Protein AF-X1NEK7-F1 (afdb_monomer)

Structure (mmCIF, N/CA/C/O backbone):
data_AF-X1NEK7-F1
#
_entry.id   AF-X1NEK7-F1
#
loop_
_atom_site.group_PDB
_atom_site.id
_atom_site.type_symbol
_atom_site.label_atom_id
_atom_site.label_alt_id
_atom_site.label_comp_id
_atom_site.label_asym_id
_atom_site.label_entity_id
_atom_site.label_seq_id
_atom_site.pdbx_PDB_ins_code
_atom_site.Cartn_x
_atom_site.Cartn_y
_atom_site.Cartn_z
_atom_site.occupancy
_atom_site.B_iso_or_equiv
_atom_site.auth_seq_id
_atom_site.auth_comp_id
_atom_site.auth_asym_id
_atom_site.auth_atom_id
_atom_site.pdbx_PDB_model_num
ATOM 1 N N . MET A 1 1 ? 0.268 -6.150 -8.754 1.00 46.84 1 MET A N 1
ATOM 2 C CA . MET A 1 1 ? -0.933 -6.525 -7.976 1.00 46.84 1 MET A CA 1
ATOM 3 C C . MET A 1 1 ? -0.739 -6.015 -6.560 1.00 46.84 1 MET A C 1
ATOM 5 O O . MET A 1 1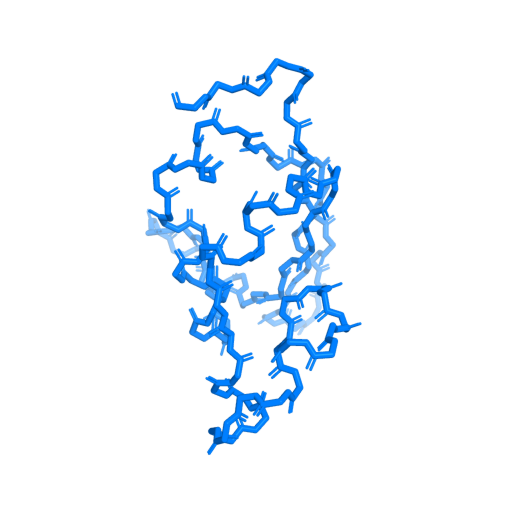 ? 0.142 -6.513 -5.870 1.00 46.84 1 MET A O 1
ATOM 9 N N . THR A 1 2 ? -1.473 -4.977 -6.162 1.00 52.28 2 THR A N 1
ATOM 10 C CA . THR A 1 2 ? -1.646 -4.621 -4.745 1.00 52.28 2 THR A CA 1
ATOM 11 C C . THR A 1 2 ? -2.197 -5.853 -4.028 1.00 52.28 2 THR A C 1
ATOM 13 O O . THR A 1 2 ? -3.031 -6.555 -4.591 1.00 52.28 2 THR A O 1
ATOM 16 N N . GLY A 1 3 ? -1.647 -6.182 -2.857 1.00 51.16 3 GLY A N 1
ATOM 17 C CA . GLY A 1 3 ? -1.688 -7.512 -2.221 1.00 51.16 3 GLY A CA 1
ATOM 18 C C . GLY A 1 3 ? -3.048 -8.096 -1.799 1.00 51.16 3 GLY A C 1
ATOM 19 O O . GLY A 1 3 ? -3.080 -8.947 -0.918 1.00 51.16 3 GLY A O 1
ATOM 20 N N . LEU A 1 4 ? -4.158 -7.680 -2.403 1.00 60.16 4 LEU A N 1
ATOM 21 C CA . LEU A 1 4 ? -5.473 -8.292 -2.255 1.00 60.16 4 LEU A CA 1
ATOM 22 C C . LEU A 1 4 ? -5.734 -9.214 -3.447 1.00 60.16 4 LEU A C 1
ATOM 24 O O . LEU A 1 4 ? -6.184 -8.785 -4.508 1.00 60.16 4 LEU A O 1
ATOM 28 N N . ASN A 1 5 ? -5.448 -10.505 -3.263 1.00 64.00 5 ASN A N 1
ATOM 29 C CA . ASN A 1 5 ? -5.980 -11.541 -4.143 1.00 64.00 5 ASN A CA 1
ATOM 30 C C . ASN A 1 5 ? -7.459 -11.745 -3.788 1.00 64.00 5 ASN A C 1
ATOM 32 O O . ASN A 1 5 ? -7.807 -12.578 -2.951 1.00 64.00 5 ASN A O 1
ATOM 36 N N . ASP A 1 6 ? -8.304 -10.886 -4.344 1.00 75.75 6 ASP A N 1
ATOM 37 C CA . ASP A 1 6 ? -9.693 -10.720 -3.941 1.00 75.75 6 ASP A CA 1
ATOM 38 C C . ASP A 1 6 ? -10.645 -11.000 -5.113 1.00 75.75 6 ASP A C 1
ATOM 40 O O . ASP A 1 6 ? -10.392 -10.594 -6.251 1.00 75.75 6 ASP A O 1
ATOM 44 N N . LYS A 1 7 ? -11.756 -11.697 -4.836 1.00 82.00 7 LYS A N 1
ATOM 45 C CA . LYS A 1 7 ? -12.759 -12.070 -5.846 1.00 82.00 7 LYS A CA 1
ATOM 46 C C . LYS A 1 7 ? -13.394 -10.854 -6.529 1.00 82.00 7 LYS A C 1
ATOM 48 O O . LYS A 1 7 ? -13.665 -10.937 -7.723 1.00 82.00 7 LYS A O 1
ATOM 53 N N . HIS A 1 8 ? -13.608 -9.746 -5.813 1.00 85.88 8 HIS A N 1
ATOM 54 C CA . HIS A 1 8 ? -14.104 -8.484 -6.376 1.00 85.88 8 HIS A CA 1
ATOM 55 C C . HIS A 1 8 ? -13.148 -7.975 -7.447 1.00 85.88 8 HIS A C 1
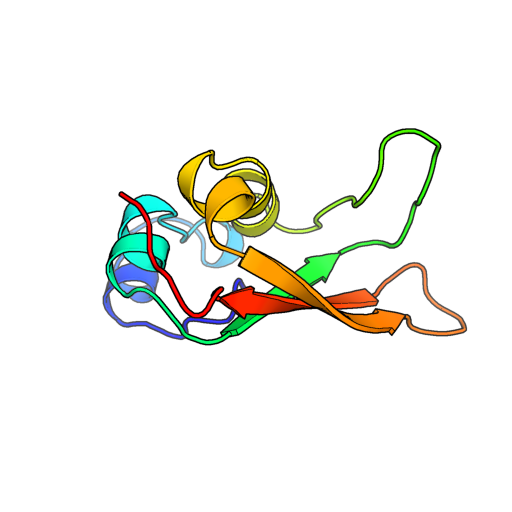ATOM 57 O O . HIS A 1 8 ? -13.542 -7.818 -8.600 1.00 85.88 8 HIS A O 1
ATOM 63 N N . ILE A 1 9 ? -11.869 -7.832 -7.095 1.00 82.81 9 ILE A N 1
ATOM 64 C CA . ILE A 1 9 ? -10.825 -7.355 -8.007 1.00 82.81 9 ILE A CA 1
ATOM 65 C C . ILE A 1 9 ? -10.675 -8.300 -9.208 1.00 82.81 9 ILE A C 1
ATOM 67 O O . ILE A 1 9 ? -10.577 -7.842 -10.345 1.00 82.81 9 ILE A O 1
ATOM 71 N N . ALA A 1 10 ? -10.723 -9.616 -8.984 1.00 82.50 10 ALA A N 1
ATOM 72 C CA . ALA A 1 10 ? -10.661 -10.614 -10.051 1.00 82.50 10 ALA A CA 1
ATOM 73 C C . ALA A 1 10 ? -11.872 -10.570 -11.002 1.00 82.50 10 ALA A C 1
ATOM 75 O O . ALA A 1 10 ? -11.733 -10.915 -12.173 1.00 82.50 10 ALA A O 1
ATOM 76 N N . SER A 1 11 ? -13.042 -10.144 -10.513 1.00 85.62 11 SER A N 1
ATOM 77 C CA . SER A 1 11 ? -14.274 -10.042 -11.305 1.00 85.62 11 SER A CA 1
ATOM 78 C C . SER A 1 11 ? -14.334 -8.809 -12.210 1.00 85.62 11 SER A C 1
ATOM 80 O O . SER A 1 11 ? -15.166 -8.753 -13.116 1.00 85.62 11 SER A O 1
ATOM 82 N N . LEU A 1 12 ? -13.453 -7.823 -11.996 1.00 83.62 12 LEU A N 1
ATOM 83 C CA . LEU A 1 12 ? -13.393 -6.630 -12.835 1.00 83.62 12 LEU A CA 1
ATOM 84 C C . LEU A 1 12 ? -13.006 -7.031 -14.270 1.00 83.62 12 LEU A C 1
ATOM 86 O O . LEU A 1 12 ? -12.002 -7.699 -14.503 1.00 83.62 12 LEU A O 1
ATOM 90 N N . GLY A 1 13 ? -13.798 -6.614 -15.257 1.00 81.44 13 GLY A N 1
ATOM 91 C CA . GLY A 1 13 ? -13.621 -6.997 -16.665 1.00 81.44 13 GLY A CA 1
ATOM 92 C C . GLY A 1 13 ? -12.481 -6.282 -17.405 1.00 81.44 13 GLY A C 1
ATOM 93 O O . GLY A 1 13 ? -12.564 -6.115 -18.620 1.00 81.44 13 GLY A O 1
ATOM 94 N N . ARG A 1 14 ? -11.451 -5.788 -16.706 1.00 78.00 14 ARG A N 1
ATOM 95 C CA . ARG A 1 14 ? -10.286 -5.128 -17.321 1.00 78.00 14 ARG A CA 1
ATOM 96 C C . ARG A 1 14 ? -9.137 -6.145 -17.425 1.00 78.00 14 ARG A C 1
ATOM 98 O O . ARG A 1 14 ? -9.240 -7.281 -16.970 1.00 78.00 14 ARG A O 1
ATOM 105 N N . GLY A 1 15 ? -8.026 -5.777 -18.069 1.00 67.81 15 GLY A N 1
ATOM 106 C CA . GLY A 1 15 ? -6.835 -6.641 -18.065 1.00 67.81 15 GLY A CA 1
ATOM 107 C C . GLY A 1 15 ? -6.357 -6.902 -16.630 1.00 67.81 15 GLY A C 1
ATOM 108 O O . GLY A 1 15 ? -6.510 -6.029 -15.787 1.00 67.81 15 GLY A O 1
ATOM 109 N N . LEU A 1 16 ? -5.721 -8.046 -16.341 1.00 66.06 16 LEU A N 1
ATOM 110 C CA . LEU A 1 16 ? -5.254 -8.391 -14.978 1.00 66.06 16 LEU A CA 1
ATOM 111 C C . LEU A 1 16 ? -4.393 -7.295 -14.324 1.00 66.06 16 LEU A C 1
ATOM 113 O O . LEU A 1 16 ? -4.416 -7.105 -13.114 1.00 66.06 16 LEU A O 1
ATOM 117 N N . HIS A 1 17 ? -3.645 -6.550 -15.138 1.00 65.69 17 HIS A N 1
ATOM 118 C CA . HIS A 1 17 ? -2.824 -5.425 -14.701 1.00 65.69 17 HIS A CA 1
ATOM 119 C C . HIS A 1 17 ? -3.606 -4.130 -14.460 1.00 65.69 17 HIS A C 1
ATOM 121 O O . HIS A 1 17 ? -3.041 -3.211 -13.882 1.00 65.69 17 HIS A O 1
ATOM 127 N N . LYS A 1 18 ? -4.865 -4.076 -14.910 1.00 69.31 18 LYS A N 1
ATOM 128 C CA . LYS A 1 18 ? -5.834 -2.970 -14.840 1.00 69.31 18 LYS A CA 1
ATOM 129 C C . LYS A 1 18 ? -6.955 -3.186 -13.820 1.00 69.31 18 LYS A C 1
ATOM 131 O O . LYS A 1 18 ? -7.799 -2.309 -13.639 1.00 69.31 18 LYS A O 1
ATOM 136 N N . ASN A 1 19 ? -6.983 -4.358 -13.192 1.00 75.75 19 ASN A N 1
ATOM 137 C CA . ASN A 1 19 ? -7.963 -4.712 -12.180 1.00 75.75 19 ASN A CA 1
ATOM 138 C C . ASN A 1 19 ? -7.473 -4.228 -10.817 1.00 75.75 19 ASN A C 1
ATOM 140 O O . ASN A 1 19 ? -6.661 -4.879 -10.161 1.00 75.75 19 ASN A O 1
ATOM 144 N N . TRP A 1 20 ? -7.959 -3.060 -10.417 1.00 80.50 20 TRP A N 1
ATOM 145 C CA . TRP A 1 20 ? -7.810 -2.507 -9.080 1.00 80.50 2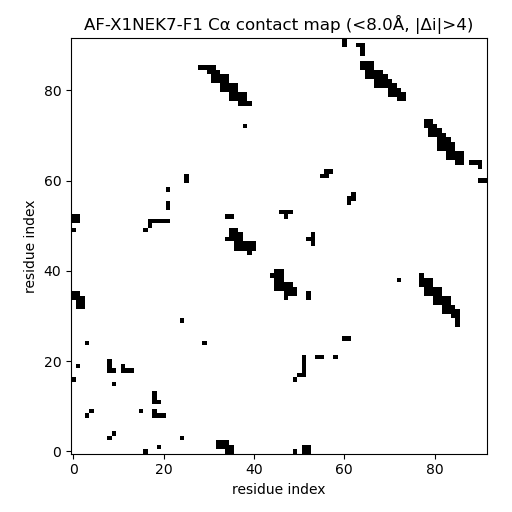0 TRP A CA 1
ATOM 146 C C . TRP A 1 20 ? -9.027 -1.632 -8.769 1.00 80.50 20 TRP A C 1
ATOM 148 O O . TRP A 1 20 ? -9.685 -1.119 -9.676 1.00 80.50 20 TRP A O 1
ATOM 158 N N . ASP A 1 21 ? -9.319 -1.482 -7.483 1.00 87.19 21 ASP A N 1
ATOM 159 C CA . ASP A 1 21 ? -10.388 -0.638 -6.959 1.00 87.19 21 ASP A CA 1
ATOM 160 C C . ASP A 1 21 ? -9.927 -0.138 -5.586 1.00 87.19 21 ASP A C 1
ATOM 162 O O . ASP A 1 21 ? -9.905 -0.891 -4.609 1.00 87.19 21 ASP A O 1
ATOM 166 N N . VAL A 1 22 ? -9.429 1.099 -5.554 1.00 88.88 22 VAL A N 1
ATOM 167 C CA . VAL A 1 22 ? -8.812 1.704 -4.363 1.00 88.88 22 VAL A CA 1
ATOM 168 C C . VAL A 1 22 ? -9.830 1.850 -3.238 1.00 88.88 22 VAL A C 1
ATOM 170 O O . VAL A 1 22 ? -9.533 1.496 -2.097 1.00 88.88 22 VAL A O 1
ATOM 173 N N . GLU A 1 23 ? -11.043 2.282 -3.575 1.00 90.62 23 GLU A N 1
ATOM 174 C CA . GLU A 1 23 ? -12.145 2.435 -2.626 1.00 90.62 23 GLU A CA 1
ATOM 175 C C . GLU A 1 23 ? -12.499 1.093 -1.989 1.00 90.62 23 GLU A C 1
ATOM 177 O O . GLU A 1 23 ? -12.583 0.969 -0.764 1.00 90.62 23 GLU A O 1
ATOM 182 N N . TYR A 1 24 ? -12.617 0.043 -2.807 1.00 90.00 24 TYR A N 1
ATOM 183 C CA . TYR A 1 24 ? -12.845 -1.304 -2.301 1.00 90.00 24 TYR A CA 1
ATOM 184 C C . TYR A 1 24 ? -11.727 -1.756 -1.359 1.00 90.00 24 TYR A C 1
ATOM 186 O O . TYR A 1 24 ? -12.013 -2.220 -0.253 1.00 90.00 24 TYR A O 1
ATOM 194 N N . VAL A 1 25 ? -10.462 -1.608 -1.764 1.00 89.62 25 VAL A N 1
ATOM 195 C CA . VAL A 1 25 ? -9.300 -1.997 -0.948 1.00 89.62 25 VAL A CA 1
ATOM 196 C C . VAL A 1 25 ? -9.334 -1.300 0.412 1.00 89.62 25 VAL A C 1
ATOM 198 O O . VAL A 1 25 ? -9.197 -1.963 1.442 1.00 89.62 25 VAL A O 1
ATOM 201 N N . LEU A 1 26 ? -9.562 0.013 0.434 1.00 90.94 26 LEU A N 1
ATOM 202 C CA . LEU A 1 26 ? -9.590 0.805 1.664 1.00 90.94 26 LEU A CA 1
ATOM 203 C C . LEU A 1 26 ? -10.820 0.505 2.527 1.00 90.94 26 LEU A C 1
ATOM 205 O O . LEU A 1 26 ? -10.699 0.469 3.751 1.00 90.94 26 LEU A O 1
ATOM 209 N N . SER A 1 27 ? -11.969 0.176 1.925 1.00 91.81 27 SER A N 1
ATOM 210 C CA . SER A 1 27 ? -13.176 -0.244 2.657 1.00 91.81 27 SER A CA 1
ATOM 211 C C . SER A 1 27 ? -12.956 -1.506 3.498 1.00 91.81 27 SER A C 1
ATOM 213 O O . SER A 1 27 ? -13.597 -1.692 4.533 1.00 91.81 27 SER A O 1
ATOM 215 N N . LYS A 1 28 ? -12.015 -2.372 3.092 1.00 90.69 28 LYS A N 1
ATOM 216 C CA . LYS A 1 28 ? -11.626 -3.562 3.865 1.00 90.69 28 LYS A CA 1
ATOM 217 C C . LYS A 1 28 ? -10.744 -3.238 5.061 1.00 90.69 28 LYS A C 1
ATOM 219 O O . LYS A 1 28 ? -10.509 -4.127 5.879 1.00 90.69 28 LYS A O 1
ATOM 224 N N . LYS A 1 29 ? -10.256 -1.998 5.164 1.00 92.00 29 LYS A N 1
ATOM 225 C CA . LYS A 1 29 ? -9.362 -1.516 6.222 1.00 92.00 29 LYS A CA 1
ATOM 226 C C . LYS A 1 29 ? -8.230 -2.524 6.498 1.00 92.00 29 LYS A C 1
ATOM 228 O O . LYS A 1 29 ? -8.052 -2.914 7.651 1.00 92.00 29 LYS A O 1
ATOM 233 N N . PRO A 1 30 ? -7.493 -3.024 5.488 1.00 91.25 30 PRO A N 1
ATOM 234 C CA . PRO A 1 30 ? -6.493 -4.069 5.699 1.00 91.25 30 PRO A CA 1
ATOM 235 C C . PRO A 1 30 ? -5.419 -3.604 6.687 1.00 91.25 30 PRO A C 1
ATOM 237 O O . PRO A 1 30 ? -4.992 -2.454 6.640 1.00 91.25 30 PRO A O 1
ATOM 240 N N . LEU A 1 31 ? -4.958 -4.490 7.574 1.00 93.38 31 LEU A N 1
ATOM 241 C CA . LEU A 1 31 ? -3.910 -4.134 8.541 1.00 93.38 31 LEU A CA 1
ATOM 242 C C . LEU A 1 31 ? -2.579 -3.805 7.850 1.00 93.38 31 LEU A C 1
ATOM 244 O O . LEU A 1 31 ? -1.835 -2.947 8.317 1.00 93.38 31 LEU A O 1
ATOM 248 N N . TYR A 1 32 ? -2.303 -4.474 6.732 1.00 92.44 32 TYR A N 1
ATOM 249 C CA . TYR A 1 32 ? -1.090 -4.296 5.952 1.00 92.44 32 TYR A CA 1
ATOM 250 C C . TYR A 1 32 ? -1.408 -4.185 4.466 1.00 92.44 32 TYR A C 1
ATOM 252 O O . TYR A 1 32 ? -2.257 -4.914 3.950 1.00 92.44 32 TYR A O 1
ATOM 260 N N . ILE A 1 33 ? -0.681 -3.314 3.773 1.00 91.00 33 ILE A N 1
ATOM 261 C CA . ILE A 1 33 ? -0.720 -3.168 2.319 1.00 91.00 33 ILE A CA 1
ATOM 262 C C . ILE A 1 33 ? 0.710 -3.269 1.804 1.00 91.00 33 ILE A C 1
ATOM 264 O O . ILE A 1 33 ? 1.580 -2.511 2.218 1.00 91.00 33 ILE A O 1
ATOM 268 N N . MET A 1 34 ? 0.956 -4.203 0.888 1.00 89.62 34 MET A N 1
ATOM 269 C CA . MET A 1 34 ? 2.248 -4.339 0.221 1.00 89.62 34 MET A CA 1
ATOM 270 C C . MET A 1 34 ? 2.162 -3.786 -1.199 1.00 89.62 34 MET A C 1
ATOM 272 O O . MET A 1 34 ? 1.281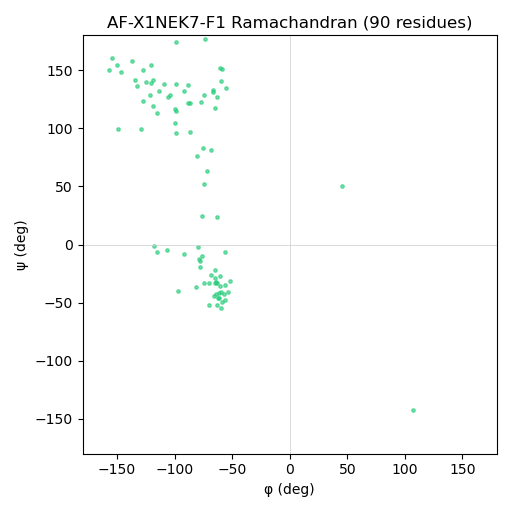 -4.171 -1.976 1.00 89.62 34 MET A O 1
ATOM 276 N N . MET A 1 35 ? 3.097 -2.906 -1.537 1.00 87.31 35 MET A N 1
ATOM 277 C CA . MET A 1 35 ? 3.228 -2.280 -2.846 1.00 87.31 35 MET A CA 1
ATOM 278 C C . MET A 1 35 ? 4.573 -2.642 -3.468 1.00 87.31 35 MET A C 1
ATOM 280 O O . MET A 1 35 ? 5.590 -2.709 -2.785 1.00 87.31 35 MET A O 1
ATOM 284 N N . TYR A 1 36 ? 4.571 -2.864 -4.778 1.00 84.81 36 TYR A N 1
ATOM 285 C CA . TYR A 1 36 ? 5.780 -3.074 -5.568 1.00 84.81 36 TYR A CA 1
ATOM 286 C C . TYR A 1 36 ? 6.071 -1.817 -6.389 1.00 84.81 36 TYR A C 1
ATOM 288 O O . TYR A 1 36 ? 5.201 -1.339 -7.125 1.00 84.81 36 TYR A O 1
ATOM 296 N N . SER A 1 37 ? 7.288 -1.301 -6.279 1.00 78.69 37 SER A N 1
ATOM 297 C CA . SER A 1 37 ? 7.718 -0.042 -6.888 1.00 78.69 37 SER A CA 1
ATOM 298 C C . SER A 1 37 ? 9.109 -0.189 -7.516 1.00 78.69 37 SER A C 1
ATOM 300 O O . SER A 1 37 ? 9.860 -1.107 -7.181 1.00 78.69 37 SER A O 1
ATOM 302 N N . LYS A 1 38 ? 9.435 0.688 -8.471 1.00 72.81 38 LYS A N 1
ATOM 303 C CA . LYS A 1 38 ? 10.821 0.948 -8.869 1.00 72.81 38 LYS A CA 1
ATOM 304 C C . LYS A 1 38 ? 11.367 2.041 -7.929 1.00 72.81 38 LYS A C 1
ATOM 306 O O . LYS A 1 38 ? 10.778 3.119 -7.896 1.00 72.81 38 LYS A O 1
ATOM 311 N N . PRO A 1 39 ? 12.449 1.799 -7.174 1.00 56.62 39 PRO A N 1
ATOM 312 C CA . PRO A 1 39 ? 13.129 2.733 -6.301 1.00 56.62 39 PRO A CA 1
ATOM 313 C C . PRO A 1 39 ? 13.942 3.733 -7.127 1.00 56.62 39 PRO A C 1
ATOM 315 O O . PRO A 1 39 ? 15.111 3.975 -6.845 1.00 56.62 39 PRO A O 1
ATOM 318 N N . LYS A 1 40 ? 13.322 4.392 -8.107 1.00 53.66 40 LYS A N 1
ATOM 319 C CA . LYS A 1 40 ? 13.854 5.677 -8.532 1.00 53.66 40 LYS A CA 1
ATOM 320 C C . LYS A 1 40 ? 13.369 6.712 -7.529 1.00 53.66 40 LYS A C 1
ATOM 322 O O . LYS A 1 40 ? 12.437 7.443 -7.801 1.00 53.66 40 LYS A O 1
ATOM 327 N N . MET A 1 41 ? 13.984 6.744 -6.348 1.00 51.69 41 MET A N 1
ATOM 328 C CA . MET A 1 41 ? 13.953 7.954 -5.530 1.00 51.69 41 MET A CA 1
ATOM 329 C C . MET A 1 41 ? 14.781 9.011 -6.268 1.00 51.69 41 MET A C 1
ATOM 331 O O . MET A 1 41 ? 15.969 9.186 -6.012 1.00 51.69 41 MET A O 1
ATOM 335 N N . ASP A 1 42 ? 14.181 9.666 -7.257 1.00 53.66 42 ASP A N 1
ATOM 336 C CA . ASP A 1 42 ? 14.510 11.064 -7.493 1.00 53.66 42 ASP A CA 1
ATOM 337 C C . ASP A 1 42 ? 13.860 11.904 -6.377 1.00 53.66 42 ASP A C 1
ATOM 339 O O . ASP A 1 42 ? 13.154 11.379 -5.510 1.00 53.66 42 ASP A O 1
ATOM 343 N N . GLU A 1 43 ? 14.096 13.215 -6.364 1.00 50.62 43 GLU A N 1
ATOM 344 C CA . GLU A 1 43 ? 13.487 14.130 -5.383 1.00 50.62 43 GLU A CA 1
ATOM 345 C C . GLU A 1 43 ? 11.936 14.068 -5.363 1.00 50.62 43 GLU A C 1
ATOM 347 O O . GLU A 1 43 ? 11.319 14.659 -4.478 1.00 50.62 43 GLU A O 1
ATOM 352 N N . ALA A 1 44 ? 11.295 13.334 -6.290 1.00 53.31 44 ALA A N 1
ATOM 353 C CA . ALA A 1 44 ? 9.846 13.198 -6.423 1.00 53.31 44 ALA A CA 1
ATOM 354 C C . ALA A 1 44 ? 9.210 12.006 -5.663 1.00 53.31 44 ALA A C 1
ATOM 356 O O . ALA A 1 44 ? 7.982 11.959 -5.568 1.00 53.31 44 ALA A O 1
ATOM 357 N N . GLY A 1 45 ? 9.982 11.078 -5.072 1.00 64.44 45 GLY A N 1
ATOM 358 C CA . GLY A 1 45 ? 9.455 10.053 -4.146 1.00 64.44 45 GLY A CA 1
ATOM 359 C C . GLY A 1 45 ? 9.384 8.608 -4.677 1.00 64.44 45 GLY A C 1
ATOM 360 O O . GLY A 1 45 ? 10.311 8.126 -5.320 1.00 64.44 45 GLY A O 1
ATOM 361 N N . ILE A 1 46 ? 8.329 7.858 -4.314 1.00 69.12 46 ILE A N 1
ATOM 362 C CA . ILE A 1 46 ? 8.160 6.423 -4.638 1.00 69.12 46 ILE A CA 1
ATOM 363 C C . ILE A 1 46 ? 7.452 6.266 -5.994 1.00 69.12 46 ILE A C 1
ATOM 365 O O . ILE A 1 46 ? 6.310 6.695 -6.141 1.00 69.12 46 ILE A O 1
ATOM 369 N N . HIS A 1 47 ? 8.077 5.582 -6.962 1.00 73.50 47 HIS A N 1
ATOM 370 C CA . HIS A 1 47 ? 7.488 5.340 -8.290 1.00 73.50 47 HIS A CA 1
ATOM 371 C C . HIS A 1 47 ? 6.873 3.943 -8.392 1.00 73.50 47 HIS A C 1
ATOM 373 O O . HIS A 1 47 ? 7.576 2.927 -8.346 1.00 73.50 47 HIS A O 1
ATOM 379 N N . PHE A 1 48 ? 5.556 3.850 -8.559 1.00 76.00 48 PHE A N 1
ATOM 380 C CA . PHE A 1 48 ? 4.860 2.564 -8.616 1.00 76.00 48 PHE A CA 1
ATOM 381 C C . PHE A 1 48 ? 4.794 2.005 -10.038 1.00 76.00 48 PHE A C 1
ATOM 383 O O . PHE A 1 48 ? 4.503 2.698 -11.002 1.00 76.00 48 PHE A O 1
ATOM 390 N N . VAL A 1 49 ? 5.041 0.700 -10.176 1.00 69.56 49 VAL A N 1
ATOM 391 C CA . VAL A 1 49 ? 5.016 0.022 -11.490 1.00 69.56 49 VAL A CA 1
ATOM 392 C C . VAL A 1 49 ? 3.590 -0.265 -11.964 1.00 69.56 49 VAL A C 1
ATOM 394 O O . VAL A 1 49 ? 3.362 -0.522 -13.143 1.00 69.56 49 VAL A O 1
ATOM 397 N N . TRP A 1 50 ? 2.629 -0.254 -11.042 1.00 71.75 50 TRP A N 1
ATOM 398 C CA . TRP A 1 50 ? 1.236 -0.610 -11.291 1.00 71.75 50 TRP A CA 1
ATOM 399 C C . TRP A 1 50 ? 0.343 0.575 -10.931 1.00 71.75 50 TRP A C 1
ATOM 401 O O . TRP A 1 50 ? 0.423 1.051 -9.801 1.00 71.75 50 TRP A O 1
ATOM 411 N N . GLY A 1 51 ? -0.547 0.980 -11.847 1.00 70.44 51 GLY A N 1
ATOM 412 C CA . GLY A 1 51 ? -1.436 2.137 -11.652 1.00 70.44 51 GLY A CA 1
ATOM 413 C C . GLY A 1 51 ? -2.256 2.066 -10.361 1.00 70.44 51 GLY A C 1
ATOM 414 O O . GLY A 1 51 ? -2.297 3.023 -9.603 1.00 70.44 51 GLY A O 1
ATOM 415 N N . GLY A 1 52 ? -2.785 0.890 -10.006 1.00 80.69 52 GLY A N 1
ATOM 416 C CA . GLY A 1 52 ? -3.523 0.729 -8.747 1.00 80.69 52 GLY A CA 1
ATOM 417 C C . GLY A 1 52 ? -2.701 0.916 -7.465 1.00 80.69 52 GLY A C 1
ATOM 418 O O . GLY A 1 52 ? -3.281 1.171 -6.416 1.00 80.69 52 GLY A O 1
ATOM 419 N N . ALA A 1 53 ? -1.372 0.773 -7.510 1.00 83.19 53 ALA A N 1
ATOM 420 C CA . ALA A 1 53 ? -0.519 1.069 -6.357 1.00 83.19 53 ALA A CA 1
ATOM 421 C C . ALA A 1 53 ? -0.246 2.576 -6.241 1.00 83.19 53 ALA A C 1
ATOM 423 O O . ALA A 1 53 ? -0.248 3.096 -5.132 1.00 83.19 53 ALA A O 1
ATOM 424 N N . GLU A 1 54 ? -0.088 3.262 -7.375 1.00 85.38 54 GLU A N 1
ATOM 425 C CA . GLU A 1 54 ? 0.024 4.720 -7.441 1.00 85.38 54 GLU A CA 1
ATOM 426 C C . GLU A 1 54 ? -1.255 5.402 -6.942 1.00 85.38 54 GLU A C 1
ATOM 428 O O . GLU A 1 54 ? -1.206 6.206 -6.013 1.00 85.38 54 GLU A O 1
ATOM 433 N N . GLU A 1 55 ? -2.413 5.015 -7.485 1.00 87.75 55 GLU A N 1
ATOM 434 C CA . GLU A 1 55 ? -3.712 5.558 -7.073 1.00 87.75 55 GLU A CA 1
ATOM 435 C C . GLU A 1 55 ? -3.987 5.311 -5.586 1.00 87.75 55 GLU A C 1
ATOM 437 O O . GLU A 1 55 ? -4.468 6.201 -4.891 1.00 87.75 55 GLU A O 1
ATOM 442 N N . LEU A 1 56 ? -3.650 4.119 -5.078 1.00 89.00 56 LEU A N 1
ATOM 443 C CA . LEU A 1 56 ? -3.799 3.800 -3.661 1.00 89.00 56 LEU A CA 1
ATOM 444 C C . LEU A 1 56 ? -2.862 4.643 -2.794 1.00 89.00 56 LEU A C 1
ATOM 446 O O . LEU A 1 56 ? -3.299 5.150 -1.768 1.00 89.00 56 LEU A O 1
ATOM 450 N N . TYR A 1 57 ? -1.598 4.805 -3.197 1.00 89.62 57 TYR A N 1
ATOM 451 C CA . TYR A 1 57 ? -0.626 5.593 -2.446 1.00 89.62 57 TYR A CA 1
ATOM 452 C C . TYR A 1 57 ? -1.052 7.055 -2.342 1.00 89.62 57 TYR A C 1
ATOM 454 O O . TYR A 1 57 ? -1.036 7.606 -1.248 1.00 89.62 57 TYR A O 1
ATOM 462 N N . TYR A 1 58 ? -1.491 7.679 -3.435 1.00 90.31 58 TYR A N 1
ATOM 463 C CA . TYR A 1 58 ? -1.924 9.081 -3.420 1.00 90.31 58 TYR A CA 1
ATOM 464 C C . TYR A 1 58 ? -3.344 9.294 -2.875 1.00 90.31 58 TYR A C 1
ATOM 466 O O . TYR A 1 58 ? -3.790 10.436 -2.753 1.00 90.31 58 TYR A O 1
ATOM 474 N N . HIS A 1 59 ? -4.059 8.229 -2.509 1.00 92.62 59 HIS A N 1
ATOM 475 C CA . HIS A 1 59 ? -5.403 8.346 -1.964 1.00 92.62 59 HIS A CA 1
ATOM 476 C C . HIS A 1 59 ? -5.399 9.034 -0.580 1.00 92.62 59 HIS A C 1
ATOM 478 O O . HIS A 1 59 ? -4.673 8.585 0.314 1.00 92.62 59 HIS A O 1
ATOM 484 N N . PRO A 1 60 ? -6.247 10.053 -0.320 1.00 94.69 60 PRO A N 1
ATOM 485 C CA . PRO A 1 60 ? -6.244 10.786 0.952 1.00 94.69 60 PRO A CA 1
ATOM 486 C C . PRO A 1 60 ? -6.448 9.899 2.184 1.00 94.69 60 PRO A C 1
ATOM 488 O O . PRO A 1 60 ? -5.732 10.031 3.175 1.00 94.69 60 PRO A O 1
ATOM 491 N N . LEU A 1 61 ? -7.384 8.943 2.114 1.00 93.81 61 LEU A N 1
ATOM 492 C CA . LEU A 1 61 ? -7.604 7.990 3.209 1.00 93.81 61 LEU A CA 1
ATOM 493 C C . LEU A 1 61 ? -6.396 7.082 3.446 1.00 93.81 61 LEU A C 1
ATOM 495 O O . LEU A 1 61 ? -6.161 6.694 4.586 1.00 93.81 61 LEU A O 1
ATOM 499 N N . PHE A 1 62 ? -5.635 6.743 2.402 1.00 93.62 62 PHE A N 1
ATOM 500 C CA . PHE A 1 62 ? -4.429 5.942 2.569 1.00 93.62 62 PHE A CA 1
ATOM 501 C C . PHE A 1 62 ? -3.347 6.762 3.276 1.00 93.62 62 PHE A C 1
ATOM 503 O O . PHE A 1 62 ? -2.875 6.348 4.328 1.00 93.62 62 PHE A O 1
ATOM 510 N N . GLN A 1 63 ? -3.042 7.962 2.768 1.00 93.19 63 GLN A N 1
ATOM 511 C CA . GLN A 1 63 ? -2.057 8.883 3.357 1.00 93.19 63 GLN A CA 1
ATOM 512 C C . GLN A 1 63 ? -2.357 9.224 4.823 1.00 93.19 63 GLN A C 1
ATOM 514 O O . GLN A 1 63 ? -1.447 9.375 5.630 1.00 93.19 63 GLN A O 1
ATOM 519 N N . LYS A 1 64 ? -3.641 9.321 5.182 1.00 94.81 64 LYS A N 1
ATOM 520 C CA . LYS A 1 64 ? -4.084 9.605 6.552 1.00 94.81 64 LYS A CA 1
ATOM 521 C C . LYS A 1 64 ? -3.933 8.413 7.503 1.00 94.81 64 LYS A C 1
ATOM 523 O O . LYS A 1 64 ? -3.721 8.624 8.691 1.00 94.81 64 LYS A O 1
ATOM 528 N N . ASN A 1 65 ? -4.099 7.184 7.009 1.00 96.06 65 ASN A N 1
ATOM 529 C CA . ASN A 1 65 ? -4.296 5.999 7.856 1.00 96.06 65 ASN A CA 1
ATOM 530 C C . ASN A 1 65 ? -3.208 4.930 7.720 1.00 96.06 65 ASN A C 1
ATOM 532 O O . ASN A 1 65 ? -3.305 3.895 8.381 1.00 96.06 65 ASN A O 1
ATOM 536 N N . TYR A 1 66 ? -2.209 5.127 6.864 1.00 94.31 66 TYR A N 1
ATOM 537 C CA . TYR A 1 66 ? -1.139 4.164 6.643 1.00 94.31 66 TYR A CA 1
ATOM 538 C C . TYR A 1 66 ? 0.226 4.837 6.662 1.00 94.31 66 TYR A C 1
ATOM 540 O O . TYR A 1 66 ? 0.438 5.859 6.014 1.00 94.31 66 TYR A O 1
ATOM 548 N N . SER A 1 67 ? 1.181 4.196 7.330 1.00 93.81 67 SER A N 1
ATOM 549 C CA . SER A 1 67 ? 2.587 4.593 7.331 1.00 93.81 67 SER A CA 1
ATOM 550 C C . SER A 1 67 ? 3.478 3.474 6.804 1.00 93.81 67 SER A C 1
ATOM 552 O O . SER A 1 67 ? 3.128 2.287 6.848 1.00 93.81 67 SER A O 1
ATOM 554 N N . LEU A 1 68 ? 4.642 3.850 6.266 1.00 92.38 68 LEU A N 1
ATOM 555 C CA . LEU A 1 68 ? 5.647 2.885 5.838 1.00 92.38 68 LEU A CA 1
ATOM 556 C C . LEU A 1 68 ? 6.169 2.130 7.065 1.00 92.38 68 LEU A C 1
ATOM 558 O O . LEU A 1 68 ? 6.778 2.707 7.960 1.00 92.38 68 LEU A O 1
ATOM 562 N N . HIS A 1 69 ? 5.942 0.821 7.085 1.00 94.38 69 HIS A N 1
ATOM 563 C CA . HIS A 1 69 ? 6.365 -0.055 8.169 1.00 94.38 69 HIS A CA 1
ATOM 564 C C . HIS A 1 69 ? 7.688 -0.753 7.863 1.00 94.38 69 HIS A C 1
ATOM 566 O O . HIS A 1 69 ? 8.520 -0.936 8.751 1.00 94.38 69 HIS A O 1
ATOM 572 N N . LYS A 1 70 ? 7.873 -1.182 6.611 1.00 92.25 70 LYS A N 1
ATOM 573 C CA . LYS A 1 70 ? 9.084 -1.874 6.173 1.00 92.25 70 LYS A CA 1
ATOM 574 C C . LYS A 1 70 ? 9.274 -1.755 4.672 1.00 92.25 70 LYS A C 1
ATOM 576 O O . LYS A 1 70 ? 8.302 -1.747 3.924 1.00 92.25 70 LYS A O 1
ATOM 581 N N . GLU A 1 71 ? 10.523 -1.761 4.236 1.00 90.31 71 GLU A N 1
ATOM 582 C CA . GLU A 1 71 ? 10.882 -1.853 2.827 1.00 90.31 71 GLU A CA 1
ATOM 583 C C . GLU A 1 71 ? 11.885 -2.984 2.575 1.00 90.31 71 GLU A C 1
ATOM 585 O O . GLU A 1 71 ? 12.688 -3.347 3.439 1.00 90.31 71 GLU A O 1
ATOM 590 N N . TRP A 1 72 ? 11.811 -3.560 1.377 1.00 89.75 72 TRP A N 1
ATOM 591 C CA . TRP A 1 72 ? 12.785 -4.503 0.840 1.00 89.75 72 TRP A CA 1
ATOM 592 C C . TRP A 1 72 ? 13.193 -4.036 -0.547 1.00 89.75 72 TRP A C 1
ATOM 594 O O . TRP A 1 72 ? 12.480 -4.265 -1.527 1.00 89.75 72 TRP A O 1
ATOM 604 N N . ILE A 1 73 ? 14.345 -3.384 -0.620 1.00 85.62 73 ILE A N 1
ATOM 605 C CA . ILE A 1 73 ? 14.917 -2.890 -1.870 1.00 85.62 73 ILE A CA 1
ATOM 606 C C . ILE A 1 73 ? 15.842 -3.968 -2.434 1.00 85.62 73 ILE A C 1
ATOM 608 O O . ILE A 1 73 ? 16.660 -4.545 -1.713 1.00 85.62 73 ILE A O 1
ATOM 612 N N . HIS A 1 74 ? 15.703 -4.281 -3.721 1.00 82.31 74 HIS A N 1
ATOM 613 C CA . HIS A 1 74 ? 16.588 -5.242 -4.363 1.00 82.31 74 HIS A CA 1
ATOM 614 C C . HIS A 1 74 ? 17.969 -4.598 -4.595 1.00 82.31 74 HIS A C 1
ATOM 616 O O . HIS A 1 74 ? 18.048 -3.550 -5.226 1.00 82.31 74 HIS A O 1
ATOM 622 N N . PRO A 1 75 ? 19.085 -5.225 -4.180 1.00 75.19 75 PRO A N 1
ATOM 623 C CA . PRO A 1 75 ? 20.398 -4.566 -4.169 1.00 75.19 75 PRO A CA 1
ATOM 624 C C . PRO A 1 75 ? 20.970 -4.267 -5.564 1.00 75.19 75 PRO A C 1
ATOM 626 O O . PRO A 1 75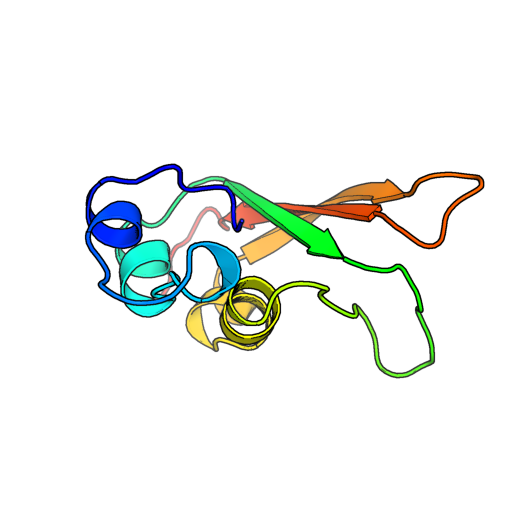 ? 21.786 -3.371 -5.722 1.00 75.19 75 PRO A O 1
ATOM 629 N N . LEU A 1 76 ? 20.567 -5.042 -6.577 1.00 75.75 76 LEU A N 1
ATOM 630 C CA . LEU A 1 76 ? 21.096 -4.951 -7.949 1.00 75.75 76 LEU A CA 1
ATOM 631 C C . LEU A 1 76 ? 20.066 -4.515 -8.996 1.00 75.75 76 LEU A C 1
ATOM 633 O O . LEU A 1 76 ? 20.393 -4.379 -10.170 1.00 75.75 76 LEU A O 1
ATOM 637 N N . LYS A 1 77 ? 18.798 -4.393 -8.607 1.00 73.31 77 LYS A N 1
ATOM 638 C CA . LYS A 1 77 ? 17.708 -4.082 -9.531 1.00 73.31 77 LYS A CA 1
ATOM 639 C C . LYS A 1 77 ? 17.022 -2.853 -8.992 1.00 73.31 77 LYS A C 1
ATOM 641 O O . LYS A 1 77 ? 16.783 -2.776 -7.796 1.00 73.31 77 LYS A O 1
ATOM 646 N N . ASP A 1 78 ? 16.647 -1.962 -9.892 1.00 76.56 78 ASP A N 1
ATOM 647 C CA . ASP A 1 78 ? 15.806 -0.817 -9.583 1.00 76.56 78 ASP A CA 1
ATOM 648 C C . ASP A 1 78 ? 14.368 -1.305 -9.326 1.00 76.56 78 ASP A C 1
ATOM 650 O O . ASP A 1 78 ? 13.451 -1.000 -10.083 1.00 76.56 78 ASP A O 1
ATOM 654 N N . VAL A 1 79 ? 14.162 -2.116 -8.276 1.00 80.00 79 VAL A N 1
ATOM 655 C CA . VAL A 1 79 ? 12.856 -2.610 -7.802 1.00 80.00 79 VAL A CA 1
ATOM 656 C C . VAL A 1 79 ? 12.848 -2.766 -6.273 1.00 80.00 79 VAL A C 1
ATOM 658 O O . 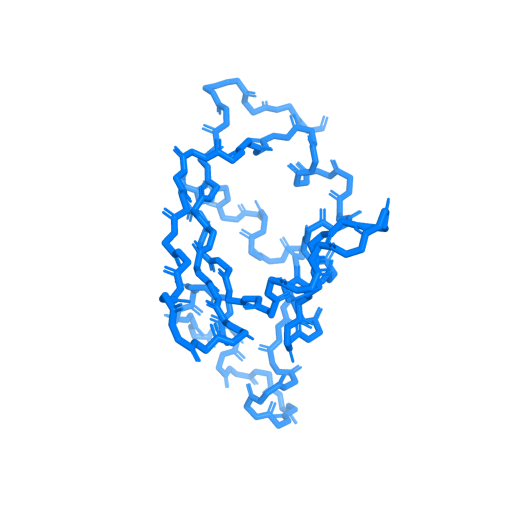VAL A 1 79 ? 13.864 -3.112 -5.669 1.00 80.00 79 VAL A O 1
ATOM 661 N N . GLY A 1 80 ? 11.691 -2.568 -5.646 1.00 85.81 80 GLY A N 1
ATOM 662 C CA . GLY A 1 80 ? 11.505 -2.717 -4.205 1.00 85.81 80 GLY A CA 1
ATOM 663 C C . GLY A 1 80 ? 10.067 -3.052 -3.811 1.00 85.81 80 GLY A C 1
ATOM 664 O O . GLY A 1 80 ? 9.120 -2.848 -4.575 1.00 85.81 80 GLY A O 1
ATOM 665 N N . TYR A 1 81 ? 9.917 -3.586 -2.602 1.00 87.12 81 TYR A N 1
ATOM 666 C CA . TYR A 1 81 ? 8.632 -3.823 -1.951 1.00 87.12 81 TYR A CA 1
ATOM 667 C C . TYR A 1 81 ? 8.498 -2.917 -0.735 1.00 87.12 81 TYR A C 1
ATOM 669 O O . TYR A 1 81 ? 9.392 -2.880 0.104 1.00 87.12 81 TYR A O 1
ATOM 677 N N . TYR A 1 82 ? 7.358 -2.249 -0.617 1.00 88.06 82 TYR A N 1
ATOM 678 C CA . TYR A 1 82 ? 7.035 -1.33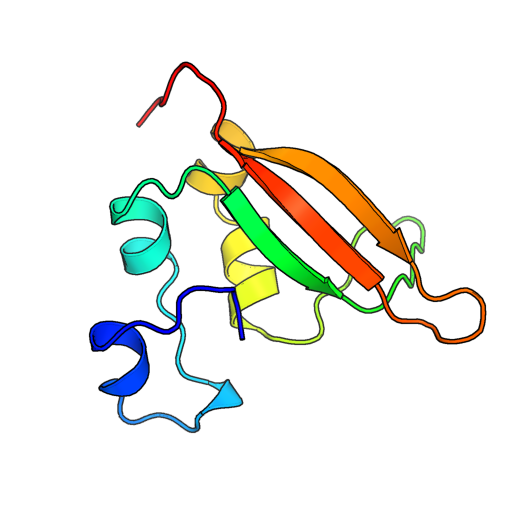3 0.469 1.00 88.06 82 TYR A CA 1
ATOM 679 C C . TYR A 1 82 ? 5.812 -1.872 1.203 1.00 88.06 82 TYR A C 1
ATOM 681 O O . TYR A 1 82 ? 4.750 -2.062 0.606 1.00 88.06 82 TYR A O 1
ATOM 689 N N . LEU A 1 83 ? 5.976 -2.174 2.485 1.00 91.00 83 LEU A N 1
ATOM 690 C CA . LEU A 1 83 ? 4.915 -2.617 3.375 1.00 91.00 83 LEU A CA 1
ATOM 691 C C . LEU A 1 83 ? 4.444 -1.437 4.202 1.00 91.00 83 LEU A C 1
ATOM 693 O O . LEU A 1 83 ? 5.183 -0.915 5.034 1.00 91.00 83 LEU A O 1
ATOM 697 N N . PHE A 1 84 ? 3.189 -1.081 4.009 1.00 92.38 84 PHE A N 1
ATOM 698 C CA . PHE A 1 84 ? 2.496 -0.083 4.792 1.00 92.38 84 PHE A CA 1
ATOM 699 C C . PHE A 1 84 ? 1.649 -0.768 5.852 1.00 92.38 84 PHE A C 1
ATOM 701 O O . PHE A 1 84 ? 1.001 -1.784 5.577 1.00 92.38 84 PHE A O 1
ATOM 708 N N . LYS A 1 85 ? 1.658 -0.221 7.0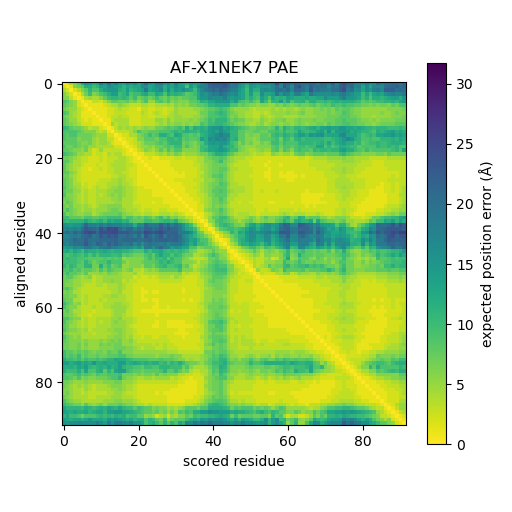63 1.00 95.31 85 LYS A N 1
ATOM 709 C CA . LYS A 1 85 ? 0.824 -0.680 8.172 1.00 95.31 85 LYS A CA 1
ATOM 710 C C . LYS A 1 85 ? -0.248 0.364 8.437 1.00 95.31 85 LYS A C 1
ATOM 712 O O . LYS A 1 85 ? 0.027 1.558 8.408 1.00 95.31 85 LYS A O 1
ATOM 717 N N . ARG A 1 86 ? -1.464 -0.110 8.686 1.00 95.06 86 ARG A N 1
ATOM 718 C CA . ARG A 1 86 ? -2.574 0.726 9.130 1.00 95.06 86 ARG A CA 1
ATOM 719 C C . ARG A 1 86 ? -2.284 1.265 10.528 1.00 95.06 86 ARG A C 1
ATOM 721 O O . ARG A 1 86 ? -1.927 0.482 11.413 1.00 95.06 86 ARG A O 1
ATOM 728 N N . GLU A 1 87 ? -2.495 2.555 10.732 1.00 93.06 87 GLU A N 1
ATOM 729 C CA . GLU A 1 87 ? -2.455 3.172 12.055 1.00 93.06 87 GLU A CA 1
ATOM 730 C C . GLU A 1 87 ? -3.516 2.550 12.979 1.00 93.06 87 GLU A C 1
ATOM 732 O O . GLU A 1 87 ? -4.547 2.034 12.530 1.00 93.06 87 GLU A O 1
ATOM 737 N N . GLU A 1 88 ? -3.256 2.552 14.290 1.00 84.81 88 GLU A N 1
ATOM 738 C CA . GLU A 1 88 ? -4.168 1.941 15.271 1.00 84.81 88 GLU A CA 1
ATOM 739 C C . GLU A 1 88 ? -5.531 2.643 15.306 1.00 84.81 88 GLU A C 1
ATOM 741 O O . GLU A 1 88 ? -6.563 1.993 15.482 1.00 84.81 88 GLU A O 1
ATOM 746 N N . ILE A 1 89 ? -5.538 3.957 15.071 1.00 85.00 89 ILE A N 1
ATOM 747 C CA . ILE A 1 89 ? -6.742 4.778 14.995 1.00 85.00 89 ILE A CA 1
ATOM 748 C C . ILE A 1 89 ? -7.085 4.995 13.522 1.00 85.00 89 ILE A C 1
ATOM 750 O O . ILE A 1 89 ? -6.457 5.800 12.839 1.00 85.00 89 ILE A O 1
ATOM 754 N N . TRP A 1 90 ? -8.110 4.292 13.040 1.00 84.06 90 TRP A N 1
ATOM 755 C CA . TRP A 1 90 ? -8.678 4.560 11.723 1.00 84.06 90 TRP A CA 1
ATOM 756 C C . TRP A 1 90 ? -9.567 5.799 11.778 1.00 84.06 90 TRP A C 1
ATOM 758 O O . TRP A 1 90 ? -10.543 5.832 12.527 1.00 84.06 90 TRP A O 1
ATOM 768 N N . SER A 1 91 ? -9.252 6.786 10.955 1.00 78.62 91 SER A N 1
ATOM 769 C CA . SER A 1 91 ? -10.005 8.026 10.834 1.00 78.62 91 SER A CA 1
ATOM 770 C C . SER A 1 91 ? -10.600 8.122 9.434 1.00 78.62 91 SER A C 1
ATOM 772 O O . SER A 1 91 ? -9.856 8.269 8.458 1.00 78.62 91 SER A O 1
ATOM 774 N N . A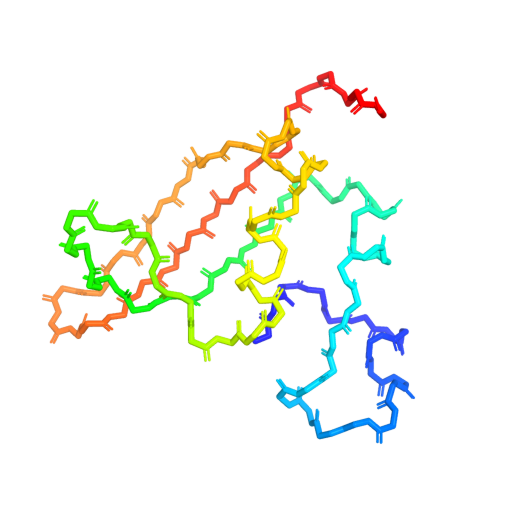SP A 1 92 ? -11.931 8.061 9.355 1.00 73.81 92 ASP A N 1
ATOM 775 C CA . ASP A 1 92 ? -12.690 8.303 8.120 1.00 73.81 92 ASP A CA 1
ATOM 776 C C . ASP A 1 92 ? -12.554 9.768 7.647 1.00 73.81 92 ASP A C 1
ATOM 778 O O . ASP A 1 92 ? -12.202 10.650 8.475 1.00 73.81 92 ASP A O 1
#

Organism: NCBI:txid412755

Solvent-accessible surface area (backbone atoms only — not comparable to full-atom values): 5533 Å² total; per-residue (Å²): 126,57,74,66,96,40,72,70,44,68,65,43,93,52,57,84,85,64,38,61,55,56,67,62,55,57,72,65,62,54,65,61,48,45,38,60,28,32,66,61,67,54,101,87,42,88,40,50,79,36,66,59,43,44,57,37,57,73,29,68,68,41,60,74,28,42,45,86,71,49,75,50,70,46,95,90,47,78,36,29,40,40,32,28,32,44,48,94,70,79,71,132

Foldseek 3Di:
DWPDPDPQLVPPPDPNLPRADLVVVVVVVDQKIKFKFQPPPDVPDTHGPGPNRVCNCPDPQCVVFWDFDDKDQDPPGRMIMTMIGGDPDRDD

Radius of gyration: 13.31 Å; Cα contacts (8 Å, |Δi|>4): 145; chains: 1; bounding box: 35×26×33 Å

Mean predicted aligned error: 6.47 Å

Sequence (92 aa):
MTGLNDKHIASLGRGLHKNWDVEYVLSKKPLYIMMYSKPKMDEAGIHFVWGGAEELYYHPLFQKNYSLHKEWIHPLKDVGYYLFKREEIWSD

Secondary structure (DSSP, 8-state):
--S---HHHHHSSS-TTT---HHHHHHT--SEEEEEEE---STT--EESSHHHHHHHH-HHHHHHEEEEEEEE-TTSS-EEEEEEE-SS---

pLDDT: mean 80.86, std 12.78, range [46.84, 96.06]